Protein AF-A0A535YY28-F1 (afdb_monomer)

Sequence (120 aa):
MPASPQRATAGGPVSPVPILLRFISCGLLAVALGILWRVTLAPPTVGIGSAFAGIFFLLLGFILGGLLWYARDARVRMRDPERIPDERLVFSFIVFAAMPFAVLVVVGAVWLLAFIIGAR

Mean predicted aligned error: 9.17 Å

Secondary structure (DSSP, 8-state):
---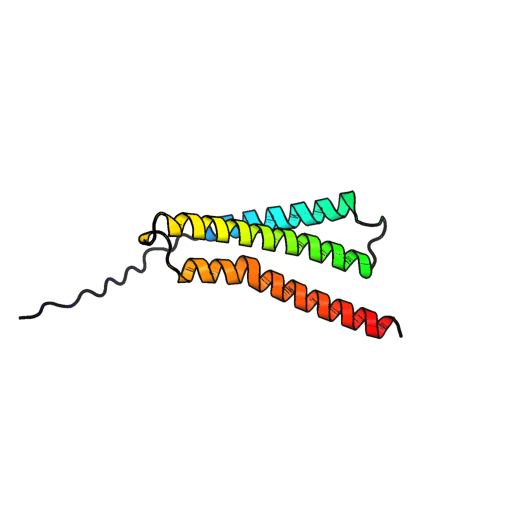------------SHHHHHHHHHHHHHHHHHHHHHHHHT--SS--HHHHHHHHHHHHHHHHHHHHHHHHHHHHHHHH-GGGS-HHHHHHHHIIIIIHHHHHHHHHHHHHHHHHHHHT-

Solvent-accessible surface area (backbone atoms only — not comparable to full-atom values): 6711 Å² total; per-residue (Å²): 134,87,87,79,87,78,85,76,81,76,82,65,85,79,73,60,63,69,60,50,51,49,52,53,50,13,49,52,35,9,52,50,33,28,50,50,38,57,76,75,70,50,61,100,68,78,46,80,76,52,48,52,54,43,52,48,33,23,43,48,21,23,27,50,35,23,47,52,51,43,54,50,51,52,55,47,28,76,75,41,60,87,81,48,61,66,68,60,54,52,50,46,37,41,65,34,27,49,47,49,47,50,50,48,51,51,53,49,50,53,49,51,51,50,48,62,59,72,75,104

Nearest PDB structures (foldseek):
  1q6a-assembly1_A  TM=3.361E-01  e=1.718E+00  Thermosynechococcus vestitus BP-1
  7xjj-assembly1_E  TM=4.824E-01  e=7.831E+00  Homo sapiens

Radius of gyration: 20.61 Å; Cα contacts (8 Å, |Δi|>4): 91; chains: 1; bounding box: 53×38×63 Å

Foldseek 3Di:
DDDDDDPPPPPDDDPCVVVVVLVVQLQVQLVVQLVVCVPPPADPDQDLVRVLVSLVSSLVRQQVSLVVVLVVLVVVCVVPVVPDDPCNSVVSNCVRHVVSVVVNVVVVVVSVVCCVVVVD

Structure (mmCIF, N/CA/C/O backbone):
data_AF-A0A535YY28-F1
#
_entry.id   AF-A0A535YY28-F1
#
loop_
_atom_site.group_PDB
_atom_site.id
_atom_site.type_symbol
_atom_site.label_atom_id
_atom_site.label_alt_id
_atom_site.label_comp_id
_atom_site.label_asym_id
_atom_site.label_entity_id
_atom_site.label_seq_id
_atom_site.pdbx_PDB_ins_code
_atom_site.Cartn_x
_atom_site.Cartn_y
_atom_site.Cartn_z
_atom_site.occupancy
_atom_site.B_iso_or_equiv
_atom_site.auth_seq_id
_atom_site.auth_comp_id
_atom_site.auth_asym_id
_atom_site.auth_atom_id
_atom_site.pdbx_PDB_model_num
ATOM 1 N N . MET A 1 1 ? 28.589 -23.176 -43.988 1.00 45.62 1 MET A N 1
ATOM 2 C CA . MET A 1 1 ? 28.739 -23.705 -42.614 1.00 45.62 1 MET A CA 1
ATOM 3 C C . MET A 1 1 ? 28.054 -22.736 -41.662 1.00 45.62 1 MET A C 1
ATOM 5 O O . MET A 1 1 ? 28.360 -21.553 -41.748 1.00 45.62 1 MET A O 1
ATOM 9 N N . PRO A 1 2 ? 27.082 -23.181 -40.850 1.00 47.09 2 PRO A N 1
ATOM 10 C CA . PRO A 1 2 ? 26.326 -22.303 -39.965 1.00 47.09 2 PRO A CA 1
ATOM 11 C C . PRO A 1 2 ? 27.154 -21.987 -38.715 1.00 47.09 2 PRO A C 1
ATOM 13 O O . PRO A 1 2 ? 27.603 -22.896 -38.024 1.00 47.09 2 PRO A O 1
ATOM 16 N N . ALA A 1 3 ? 27.339 -20.705 -38.415 1.00 44.44 3 ALA A N 1
ATOM 17 C CA . ALA A 1 3 ? 27.839 -20.260 -37.122 1.00 44.44 3 ALA A CA 1
ATOM 18 C C . ALA A 1 3 ? 26.655 -19.729 -36.304 1.00 44.44 3 ALA A C 1
ATOM 20 O O . ALA A 1 3 ? 26.227 -18.589 -36.434 1.00 44.44 3 ALA A O 1
ATOM 21 N N . SER A 1 4 ? 26.097 -20.591 -35.466 1.00 59.44 4 SER A N 1
ATOM 22 C CA . SER A 1 4 ? 25.587 -20.194 -34.153 1.00 59.44 4 SER A CA 1
ATOM 23 C C . SER A 1 4 ? 26.433 -20.993 -33.170 1.00 59.44 4 SER A C 1
ATOM 25 O O . SER A 1 4 ? 26.561 -22.201 -33.376 1.00 59.44 4 SER A O 1
ATOM 27 N N . PRO A 1 5 ? 27.058 -20.366 -32.159 1.00 55.66 5 PRO A N 1
ATOM 28 C CA . PRO A 1 5 ? 26.280 -19.943 -30.998 1.00 55.66 5 PRO A CA 1
ATOM 29 C C . PRO A 1 5 ? 26.874 -18.743 -30.236 1.00 55.66 5 PRO A C 1
ATOM 31 O O . PRO A 1 5 ? 28.016 -18.770 -29.786 1.00 55.66 5 PRO A O 1
ATOM 34 N N . GLN A 1 6 ? 26.053 -17.746 -29.921 1.00 45.09 6 GLN A N 1
ATOM 35 C CA . GLN A 1 6 ? 26.308 -16.957 -28.719 1.00 45.09 6 GLN A CA 1
ATOM 36 C C . GLN A 1 6 ? 24.976 -16.638 -28.047 1.00 45.09 6 GLN A C 1
ATOM 38 O O . GLN A 1 6 ? 24.330 -15.630 -28.314 1.00 45.09 6 GLN A O 1
ATOM 43 N N . ARG A 1 7 ? 24.546 -17.547 -27.160 1.00 49.88 7 ARG A N 1
ATOM 44 C CA . ARG A 1 7 ? 23.647 -17.175 -26.066 1.00 49.88 7 ARG A CA 1
ATOM 45 C C . ARG A 1 7 ? 24.403 -16.131 -25.256 1.00 49.88 7 ARG A C 1
ATOM 47 O O . ARG A 1 7 ? 25.282 -16.481 -24.474 1.00 49.88 7 ARG A O 1
ATOM 54 N N . ALA A 1 8 ? 24.096 -14.860 -25.481 1.00 45.28 8 ALA A N 1
ATOM 55 C CA . ALA A 1 8 ? 24.506 -13.798 -24.587 1.00 45.28 8 ALA A CA 1
ATOM 56 C C . ALA A 1 8 ? 23.811 -14.039 -23.240 1.00 45.28 8 ALA A C 1
ATOM 58 O O . ALA A 1 8 ? 22.668 -13.649 -23.019 1.00 45.28 8 ALA A O 1
ATOM 59 N N . THR A 1 9 ? 24.499 -14.731 -22.337 1.00 50.69 9 THR A N 1
ATOM 60 C CA . THR A 1 9 ? 24.231 -14.705 -20.902 1.00 50.69 9 THR A CA 1
ATOM 61 C C . THR A 1 9 ? 24.554 -13.303 -20.391 1.00 50.69 9 THR A C 1
ATOM 63 O O . THR A 1 9 ? 25.618 -13.068 -19.826 1.00 50.69 9 THR A O 1
ATOM 66 N N . ALA A 1 10 ? 23.664 -12.342 -20.624 1.00 46.59 10 ALA A N 1
ATOM 67 C CA . ALA A 1 10 ? 23.789 -10.996 -20.078 1.00 46.59 10 ALA A CA 1
ATOM 68 C C . ALA A 1 10 ? 23.138 -10.944 -18.687 1.00 46.59 10 ALA A C 1
ATOM 70 O O . ALA A 1 10 ? 22.142 -10.263 -18.465 1.00 46.59 10 ALA A O 1
ATOM 71 N N . GLY A 1 11 ? 23.718 -11.679 -17.735 1.00 44.09 11 GLY A N 1
ATOM 72 C CA . GLY A 1 11 ? 23.483 -11.486 -16.302 1.00 44.09 11 GLY A CA 1
ATOM 73 C C . GLY A 1 11 ? 24.204 -10.233 -15.803 1.00 44.09 11 GLY A C 1
ATOM 74 O O . GLY A 1 11 ? 25.057 -10.319 -14.925 1.00 44.09 11 GLY A O 1
ATOM 75 N N . GLY A 1 12 ? 23.932 -9.076 -16.414 1.00 43.84 12 GLY A N 1
ATOM 76 C CA . GLY A 1 12 ? 24.432 -7.797 -15.915 1.00 43.84 12 GLY A CA 1
ATOM 77 C C . GLY A 1 12 ? 23.814 -7.491 -14.544 1.00 43.84 12 GLY A C 1
ATOM 78 O O . GLY A 1 12 ? 22.660 -7.862 -14.314 1.00 43.84 12 GLY A O 1
ATOM 79 N N . PRO A 1 13 ? 24.541 -6.837 -13.619 1.00 52.94 13 PRO A N 1
ATOM 80 C CA . PRO A 1 13 ? 24.035 -6.560 -12.280 1.00 52.94 13 PRO A CA 1
ATOM 81 C C . PR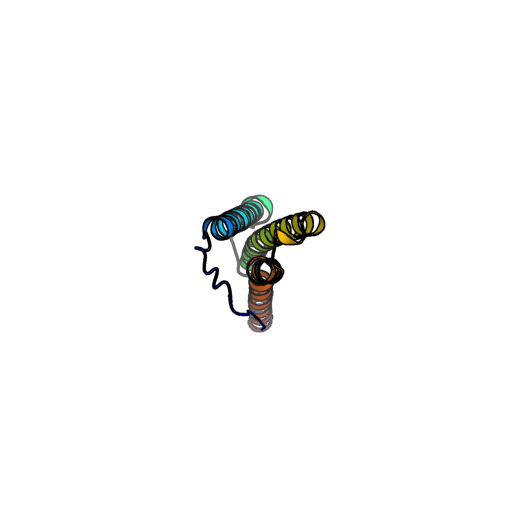O A 1 13 ? 22.725 -5.770 -12.355 1.00 52.94 13 PRO A C 1
ATOM 83 O O . PRO A 1 13 ? 22.682 -4.630 -12.823 1.00 52.94 13 PRO A O 1
ATOM 86 N N . VAL A 1 14 ? 21.642 -6.389 -11.886 1.00 59.88 14 VAL A N 1
ATOM 87 C CA . VAL A 1 14 ? 20.345 -5.731 -11.736 1.00 59.88 14 VAL A CA 1
ATOM 88 C C . VAL A 1 14 ? 20.503 -4.696 -10.629 1.00 59.88 14 VAL A C 1
ATOM 90 O O . VAL A 1 14 ? 20.581 -5.044 -9.454 1.00 59.88 14 VAL A O 1
ATOM 93 N N . SER A 1 15 ? 20.597 -3.417 -10.996 1.00 66.94 15 SER A N 1
ATOM 94 C CA . SER A 1 15 ? 20.673 -2.344 -10.005 1.00 66.94 15 SER A CA 1
ATOM 95 C C . SER A 1 15 ? 19.392 -2.350 -9.156 1.00 66.94 15 SER A C 1
ATOM 97 O O . SER A 1 15 ? 18.304 -2.206 -9.719 1.00 66.94 15 SER A O 1
ATOM 99 N N . PRO A 1 16 ? 19.478 -2.498 -7.820 1.00 75.69 16 PRO A N 1
ATOM 100 C CA . PRO A 1 16 ? 18.310 -2.513 -6.937 1.00 75.69 16 PRO A CA 1
ATOM 101 C C . PRO A 1 16 ? 17.749 -1.103 -6.684 1.00 75.69 16 PRO A C 1
ATOM 103 O O . PRO A 1 16 ? 16.667 -0.936 -6.127 1.00 75.69 16 PRO A O 1
ATOM 106 N N . VAL A 1 17 ? 18.456 -0.058 -7.110 1.00 83.00 17 VAL A N 1
ATOM 107 C CA . VAL A 1 17 ? 18.077 1.339 -6.858 1.00 83.00 17 VAL A CA 1
ATOM 108 C C . VAL A 1 17 ? 16.660 1.682 -7.362 1.00 83.00 17 VAL A C 1
ATOM 110 O O . VAL A 1 17 ? 15.899 2.291 -6.606 1.00 83.00 17 VAL A O 1
ATOM 113 N N . PRO A 1 18 ? 16.226 1.275 -8.573 1.00 80.81 18 PRO A N 1
ATOM 114 C CA . PRO A 1 18 ? 14.895 1.609 -9.077 1.00 80.81 18 PRO A CA 1
ATOM 115 C C . PRO A 1 18 ? 13.765 0.921 -8.306 1.00 80.81 18 PRO A C 1
ATOM 117 O O . PRO A 1 18 ? 12.698 1.513 -8.149 1.00 80.81 18 PRO A O 1
ATOM 120 N N . ILE A 1 19 ? 13.978 -0.312 -7.821 1.00 81.81 19 ILE A N 1
ATOM 121 C CA . ILE A 1 19 ? 12.964 -1.015 -7.023 1.00 81.81 19 ILE A CA 1
ATOM 122 C C . ILE A 1 19 ? 12.843 -0.367 -5.642 1.00 81.81 19 ILE A C 1
ATOM 124 O O . ILE A 1 19 ? 11.733 -0.117 -5.178 1.00 81.81 19 ILE A O 1
ATOM 128 N N . LEU A 1 20 ? 13.974 0.001 -5.032 1.00 86.00 20 LEU A N 1
ATOM 129 C CA . LEU A 1 20 ? 14.001 0.661 -3.731 1.00 86.00 20 LEU A CA 1
ATOM 130 C C . LEU A 1 20 ? 13.289 2.017 -3.771 1.00 86.00 20 LEU A C 1
ATOM 132 O O . LEU A 1 20 ? 12.480 2.319 -2.897 1.00 86.00 20 LEU A O 1
ATOM 136 N N . LEU A 1 21 ? 13.522 2.807 -4.823 1.00 88.38 21 LEU A N 1
ATOM 137 C CA . LEU A 1 21 ? 12.856 4.096 -4.998 1.00 88.38 21 LEU A CA 1
ATOM 138 C C . LEU A 1 21 ? 11.329 3.942 -5.066 1.00 88.38 21 LEU A C 1
ATOM 140 O O . LEU A 1 21 ? 10.604 4.770 -4.517 1.00 88.38 21 LEU A O 1
ATOM 144 N N . ARG A 1 22 ? 10.829 2.873 -5.699 1.00 88.88 22 ARG A N 1
ATOM 145 C CA . ARG A 1 22 ? 9.390 2.567 -5.754 1.00 88.88 22 ARG A CA 1
ATOM 146 C C . ARG A 1 22 ? 8.840 2.248 -4.376 1.00 88.88 22 ARG A C 1
ATOM 148 O O . ARG A 1 22 ? 7.824 2.827 -4.009 1.00 88.88 22 ARG A O 1
ATOM 155 N N . PHE A 1 23 ? 9.530 1.406 -3.606 1.00 87.19 23 PHE A N 1
ATOM 156 C CA . PHE A 1 23 ? 9.144 1.097 -2.228 1.00 87.19 23 PHE A CA 1
ATOM 157 C C . PHE A 1 23 ? 9.081 2.347 -1.358 1.00 87.19 23 PHE A C 1
ATOM 159 O O . PHE A 1 23 ? 8.070 2.569 -0.699 1.00 87.19 23 PHE A O 1
ATOM 166 N N . ILE A 1 24 ? 10.111 3.194 -1.407 1.00 90.50 24 ILE A N 1
ATOM 167 C CA . ILE A 1 24 ? 10.137 4.452 -0.653 1.00 90.50 24 ILE A CA 1
ATOM 168 C C . ILE A 1 24 ? 8.985 5.360 -1.098 1.00 90.50 24 ILE A C 1
ATOM 170 O O . ILE A 1 24 ? 8.247 5.861 -0.259 1.00 90.50 24 ILE A O 1
ATOM 174 N N . SER A 1 25 ? 8.774 5.527 -2.406 1.00 90.25 25 SER A N 1
ATOM 175 C CA . SER A 1 25 ? 7.703 6.387 -2.933 1.00 90.25 25 SER A CA 1
ATOM 176 C C . SER A 1 25 ? 6.309 5.904 -2.513 1.00 90.25 25 SER A C 1
ATOM 178 O O . SER A 1 25 ? 5.486 6.700 -2.066 1.00 90.25 25 SER A O 1
ATOM 180 N N . CYS A 1 26 ? 6.042 4.599 -2.638 1.00 92.38 26 CYS A N 1
ATOM 181 C CA . CYS A 1 26 ? 4.756 4.010 -2.258 1.00 92.38 26 CYS A CA 1
ATOM 182 C C . CYS A 1 26 ? 4.561 4.049 -0.740 1.00 92.38 26 CYS A C 1
ATOM 184 O O . CYS A 1 26 ? 3.471 4.363 -0.274 1.00 92.38 26 CYS A O 1
ATOM 186 N N . GLY A 1 27 ? 5.621 3.792 0.031 1.00 90.44 27 GLY A N 1
ATOM 187 C CA . GLY A 1 27 ? 5.610 3.890 1.488 1.00 90.44 27 GLY A CA 1
ATOM 188 C C . GLY A 1 27 ? 5.341 5.313 1.978 1.00 90.44 27 GLY A C 1
ATOM 189 O O . GLY A 1 27 ? 4.518 5.502 2.868 1.00 90.44 27 GLY A O 1
ATOM 190 N N . LEU A 1 28 ? 5.958 6.325 1.361 1.00 94.75 28 LEU A N 1
ATOM 191 C CA . LEU A 1 28 ? 5.700 7.730 1.686 1.00 94.75 28 LEU A CA 1
ATOM 192 C C . LEU A 1 28 ? 4.246 8.120 1.404 1.00 94.75 28 LEU A C 1
ATOM 194 O O . LEU A 1 28 ? 3.627 8.768 2.242 1.00 94.75 28 LEU A O 1
ATOM 198 N N . LEU A 1 29 ? 3.677 7.693 0.270 1.00 92.50 29 LEU A N 1
ATOM 199 C CA . LEU A 1 29 ? 2.260 7.927 -0.030 1.00 92.50 29 LEU A CA 1
ATOM 200 C C . LEU A 1 29 ? 1.333 7.193 0.940 1.00 92.50 29 LEU A C 1
ATOM 202 O O . LEU A 1 29 ? 0.351 7.775 1.393 1.00 92.50 29 LEU A O 1
ATOM 206 N N . ALA A 1 30 ? 1.656 5.947 1.289 1.00 93.38 30 ALA A N 1
ATOM 207 C CA . ALA A 1 30 ? 0.923 5.184 2.291 1.00 93.38 30 ALA A CA 1
ATOM 208 C C . ALA A 1 30 ? 0.868 5.947 3.617 1.00 93.38 30 ALA A C 1
ATOM 210 O O . ALA A 1 30 ? -0.214 6.254 4.113 1.00 93.38 30 ALA A O 1
ATOM 211 N N . VAL A 1 31 ? 2.032 6.329 4.149 1.00 93.88 31 VAL A N 1
ATOM 212 C CA . VAL A 1 31 ? 2.147 7.077 5.406 1.00 93.88 31 VAL A CA 1
ATOM 213 C C . VAL A 1 31 ? 1.433 8.423 5.315 1.00 93.88 31 VAL A C 1
ATOM 215 O O . VAL A 1 31 ? 0.694 8.769 6.232 1.00 93.88 31 VAL A O 1
ATOM 218 N N . ALA A 1 32 ? 1.583 9.159 4.211 1.00 93.88 32 ALA A N 1
ATOM 219 C CA . ALA A 1 32 ? 0.911 10.440 4.016 1.00 93.88 32 ALA A CA 1
ATOM 220 C C . ALA A 1 32 ? -0.617 10.303 4.067 1.00 93.88 32 ALA A C 1
ATOM 222 O O . ALA A 1 32 ? -1.267 11.086 4.757 1.00 93.88 32 ALA A O 1
ATOM 223 N N . LEU A 1 33 ? -1.199 9.296 3.405 1.00 92.00 33 LEU A N 1
ATOM 224 C CA . LEU A 1 33 ? -2.644 9.057 3.461 1.00 92.00 33 LEU A CA 1
ATOM 225 C C . LEU A 1 33 ? -3.097 8.545 4.834 1.00 92.00 33 LEU A C 1
ATOM 227 O O . LEU A 1 33 ? -4.162 8.940 5.306 1.00 92.00 33 LEU A O 1
ATOM 231 N N . GLY A 1 34 ? -2.292 7.720 5.506 1.00 90.62 34 GLY A N 1
ATOM 232 C CA . GLY A 1 34 ? -2.563 7.290 6.880 1.00 90.62 34 GLY A CA 1
ATOM 233 C C . GLY A 1 34 ? -2.584 8.462 7.868 1.00 90.62 34 GLY A C 1
ATOM 234 O O . GLY A 1 34 ? -3.499 8.573 8.685 1.00 90.62 34 GLY A O 1
ATOM 235 N N . ILE A 1 35 ? -1.619 9.381 7.758 1.00 91.69 35 ILE A N 1
ATOM 236 C CA . ILE A 1 35 ? -1.579 10.625 8.540 1.00 91.69 35 ILE A CA 1
ATOM 237 C C . ILE A 1 35 ? -2.771 11.511 8.179 1.00 91.69 35 ILE A C 1
ATOM 239 O O . ILE A 1 35 ? -3.440 12.022 9.075 1.00 91.69 35 ILE A O 1
ATOM 243 N N . LEU A 1 36 ? -3.076 11.661 6.887 1.00 93.75 36 LEU A N 1
ATOM 244 C CA . LEU A 1 36 ? -4.211 12.456 6.425 1.00 93.75 36 LEU A CA 1
ATOM 245 C C . LEU A 1 36 ? -5.519 11.958 7.044 1.00 93.75 36 LEU A C 1
ATOM 247 O O . LEU A 1 36 ? -6.284 12.759 7.580 1.00 93.75 36 LEU A O 1
ATOM 251 N N . TRP A 1 37 ? -5.745 10.644 7.044 1.00 92.75 37 TRP A N 1
ATOM 252 C CA . TRP A 1 37 ? -6.884 10.039 7.726 1.00 92.75 37 TRP A CA 1
ATOM 253 C C . TRP A 1 37 ? -6.871 10.344 9.225 1.00 92.75 37 TRP A C 1
ATOM 255 O O . TRP A 1 37 ? -7.890 10.771 9.769 1.00 92.75 37 TRP A O 1
ATOM 265 N N . ARG A 1 38 ? -5.717 10.190 9.888 1.00 89.31 38 ARG A N 1
ATOM 266 C CA . ARG A 1 38 ? -5.580 10.442 11.328 1.00 89.31 38 ARG A CA 1
ATOM 267 C C . ARG A 1 38 ? -5.916 11.884 11.713 1.00 89.31 38 ARG A C 1
ATOM 269 O O . ARG A 1 38 ? -6.452 12.093 12.795 1.00 89.31 38 ARG A O 1
ATOM 276 N N . VAL A 1 39 ? -5.598 12.853 10.857 1.00 91.06 39 VAL A N 1
ATOM 277 C CA . VAL A 1 39 ? -5.811 14.284 11.131 1.00 91.06 39 VAL A CA 1
ATOM 278 C C . VAL A 1 39 ? -7.212 14.758 10.741 1.00 91.06 39 VAL A C 1
ATOM 280 O O . VAL A 1 39 ? -7.745 15.648 11.395 1.00 91.06 39 VAL A O 1
ATOM 283 N N . THR A 1 40 ? -7.816 14.191 9.694 1.00 89.56 40 THR A N 1
ATOM 284 C CA . THR A 1 40 ? -9.083 14.707 9.139 1.00 89.56 40 THR A CA 1
ATOM 285 C C . THR A 1 40 ? -10.314 13.884 9.510 1.00 89.56 40 THR A C 1
ATOM 287 O O . THR A 1 40 ? -11.372 14.453 9.755 1.00 89.56 40 THR A O 1
ATOM 290 N N . LEU A 1 41 ? -10.195 12.554 9.540 1.00 85.31 41 LEU A N 1
ATOM 291 C CA . LEU A 1 41 ? -11.335 11.629 9.597 1.00 85.31 41 LEU A CA 1
ATOM 292 C C . LEU A 1 41 ? -11.339 10.745 10.848 1.00 85.31 41 LEU A C 1
ATOM 294 O O . LEU A 1 41 ? -12.365 10.144 11.169 1.00 85.31 41 LEU A O 1
ATOM 298 N N . ALA A 1 42 ? -10.203 10.601 11.532 1.00 84.56 42 ALA A N 1
ATOM 299 C CA . ALA A 1 42 ? -10.110 9.690 12.659 1.00 84.56 42 ALA A CA 1
ATOM 300 C C . ALA A 1 42 ? -10.812 10.255 13.908 1.00 84.56 42 ALA A C 1
ATOM 302 O O . ALA A 1 42 ? -10.571 11.401 14.291 1.00 84.56 42 ALA A O 1
ATOM 303 N N . PRO A 1 43 ? -11.625 9.437 14.599 1.00 81.94 43 PRO A N 1
ATOM 304 C CA . PRO A 1 43 ? -12.185 9.814 15.889 1.00 81.94 43 PRO A CA 1
ATOM 305 C C . PRO A 1 43 ? -11.086 9.951 16.966 1.00 81.94 43 PRO A C 1
ATOM 307 O O . PRO A 1 43 ? -10.003 9.360 16.827 1.00 81.94 43 PRO A O 1
ATOM 310 N N . PRO A 1 44 ? -11.359 10.682 18.069 1.00 80.62 44 PRO A N 1
ATOM 311 C CA . PRO A 1 44 ? -10.395 10.908 19.152 1.00 80.62 44 PRO A CA 1
ATOM 312 C C . PRO A 1 44 ? -9.843 9.598 19.726 1.00 80.62 44 PRO A C 1
ATOM 314 O O . PRO A 1 44 ? -8.642 9.461 19.963 1.00 80.62 44 PRO A O 1
ATOM 317 N N . THR A 1 45 ? -10.719 8.603 19.869 1.00 82.12 45 THR A N 1
ATOM 318 C CA . THR A 1 45 ? -10.392 7.233 20.261 1.00 82.12 45 THR A CA 1
ATOM 319 C C . THR A 1 45 ? -10.526 6.299 19.060 1.00 82.12 45 THR A C 1
ATOM 321 O O . THR A 1 45 ? -11.562 6.238 18.396 1.00 82.12 45 THR A O 1
ATOM 324 N N . VAL A 1 46 ? -9.455 5.564 18.751 1.00 77.44 46 VAL A N 1
ATOM 325 C CA . VAL A 1 46 ? -9.460 4.591 17.650 1.00 77.44 46 VAL A CA 1
ATOM 326 C C . VAL A 1 46 ? -10.073 3.289 18.155 1.00 77.44 46 VAL A C 1
ATOM 328 O O . VAL A 1 46 ? -9.444 2.563 18.919 1.00 77.44 46 VAL A O 1
ATOM 331 N N . GLY A 1 47 ? -11.310 3.012 17.751 1.00 77.81 47 GLY A N 1
ATOM 332 C CA . GLY A 1 47 ? -11.972 1.726 17.968 1.00 77.81 47 GLY A CA 1
ATOM 333 C C . GLY A 1 47 ? -11.735 0.756 16.808 1.00 77.81 47 GLY A C 1
ATOM 334 O O . GLY A 1 47 ? -11.151 1.113 15.786 1.00 77.81 47 GLY A O 1
ATOM 335 N N . ILE A 1 48 ? -12.252 -0.468 16.927 1.00 71.38 48 ILE A N 1
ATOM 336 C CA . ILE A 1 48 ? -12.106 -1.535 15.914 1.00 71.38 48 ILE A CA 1
ATOM 337 C C . ILE A 1 48 ? -12.629 -1.098 14.532 1.00 71.38 48 ILE A C 1
ATOM 339 O O . ILE A 1 48 ? -12.024 -1.410 13.507 1.00 71.38 48 ILE A O 1
ATOM 343 N N . GLY A 1 49 ? -13.728 -0.337 14.491 1.00 70.06 49 GLY A N 1
ATOM 344 C CA . GLY A 1 49 ? -14.291 0.180 13.239 1.00 70.06 49 GLY A CA 1
ATOM 345 C C . GLY A 1 49 ? -13.418 1.246 12.571 1.00 70.06 49 GLY A C 1
ATOM 346 O O . GLY A 1 49 ? -13.217 1.214 11.360 1.00 70.06 49 GLY A O 1
ATOM 347 N N . SER A 1 50 ? -12.839 2.166 13.348 1.00 79.88 50 SER A N 1
ATOM 348 C CA . SER A 1 50 ? -11.981 3.221 12.797 1.00 79.88 50 SER A CA 1
ATOM 349 C C . SER A 1 50 ? -10.559 2.735 12.502 1.00 79.88 50 SER A C 1
ATOM 351 O O . SER A 1 50 ? -9.935 3.244 11.576 1.00 79.88 50 SER A O 1
ATOM 353 N N . ALA A 1 51 ? -10.065 1.699 13.186 1.00 81.94 51 ALA A N 1
ATOM 354 C CA . ALA A 1 51 ? -8.782 1.067 12.873 1.00 81.94 51 ALA A CA 1
ATOM 355 C C . ALA A 1 51 ? -8.736 0.520 11.434 1.00 81.94 51 ALA A C 1
ATOM 357 O O . ALA A 1 51 ? -7.733 0.696 10.740 1.00 81.94 51 ALA A O 1
ATOM 358 N N . PHE A 1 52 ? -9.838 -0.072 10.956 1.00 86.19 52 PHE A N 1
ATOM 359 C CA . PHE A 1 52 ? -9.942 -0.532 9.570 1.00 86.19 52 PHE A CA 1
ATOM 360 C C . PHE A 1 52 ? -9.840 0.621 8.569 1.00 86.19 52 PHE A C 1
ATOM 362 O O . PHE A 1 52 ? -9.115 0.508 7.584 1.00 86.19 52 PHE A O 1
ATOM 369 N N . ALA A 1 53 ? -10.496 1.753 8.845 1.00 85.88 53 ALA A N 1
ATOM 370 C CA . ALA A 1 53 ? -10.384 2.939 8.000 1.00 85.88 53 ALA A CA 1
ATOM 371 C C . ALA A 1 53 ? -8.926 3.424 7.907 1.00 85.88 53 ALA A C 1
ATOM 373 O O . ALA A 1 53 ? -8.443 3.697 6.812 1.00 85.88 53 ALA A O 1
ATOM 374 N N . GLY A 1 54 ? -8.182 3.437 9.015 1.00 87.19 54 GLY A N 1
ATOM 375 C CA . GLY A 1 54 ? -6.756 3.775 8.996 1.00 87.19 54 GLY A CA 1
ATOM 376 C C . GLY A 1 54 ? -5.916 2.835 8.126 1.00 87.19 54 GLY A C 1
ATOM 377 O O . GLY A 1 54 ? -5.119 3.298 7.309 1.00 87.19 54 GLY A O 1
ATOM 378 N N . ILE A 1 55 ? -6.131 1.520 8.243 1.00 89.06 55 ILE A N 1
ATOM 379 C CA . ILE A 1 55 ? -5.457 0.514 7.402 1.00 89.06 55 ILE A CA 1
ATOM 380 C C . ILE A 1 55 ? -5.835 0.694 5.928 1.00 89.06 55 ILE A C 1
ATOM 382 O O . ILE A 1 55 ? -4.967 0.627 5.059 1.00 89.06 55 ILE A O 1
ATOM 386 N N . PHE A 1 56 ? -7.108 0.972 5.646 1.00 91.00 56 PHE A N 1
ATOM 387 C CA . PHE A 1 56 ? -7.586 1.259 4.301 1.00 91.00 56 PHE A CA 1
ATOM 388 C C . PHE A 1 56 ? -6.856 2.460 3.697 1.00 91.00 56 PHE A C 1
ATOM 39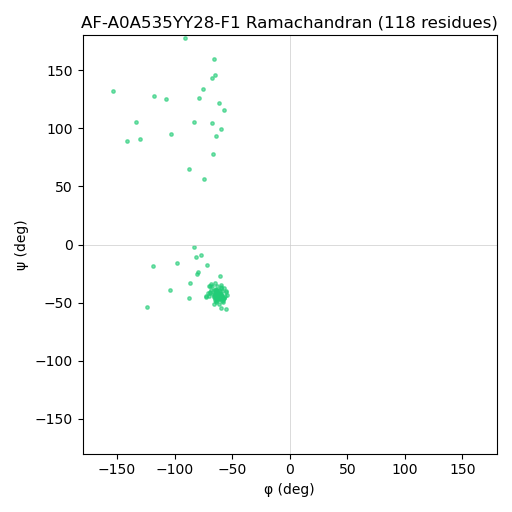0 O O . PHE A 1 56 ? -6.324 2.340 2.600 1.00 91.00 56 PHE A O 1
ATOM 397 N N . PHE A 1 57 ? -6.755 3.587 4.408 1.00 91.31 57 PHE A N 1
ATOM 398 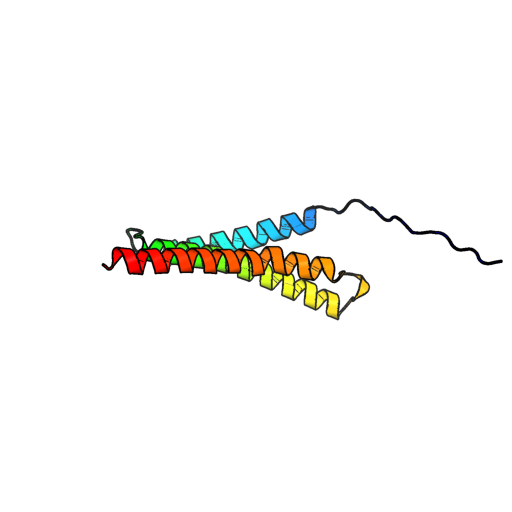C CA . PHE A 1 57 ? -6.056 4.773 3.904 1.00 91.31 57 PHE A CA 1
ATOM 399 C C . PHE A 1 57 ? -4.552 4.537 3.700 1.00 91.31 57 PHE A C 1
ATOM 401 O O . PHE A 1 57 ? -4.002 4.969 2.686 1.00 91.31 57 PHE A O 1
ATOM 408 N N . LEU A 1 58 ? -3.898 3.804 4.609 1.00 91.75 58 LEU A N 1
ATOM 409 C CA . LEU A 1 58 ? -2.496 3.397 4.454 1.00 91.75 58 LEU A CA 1
ATOM 410 C C . LEU A 1 58 ? -2.294 2.559 3.183 1.00 91.75 58 LEU A C 1
ATOM 412 O O . LEU A 1 58 ? -1.468 2.895 2.332 1.00 91.75 58 LEU A O 1
ATOM 416 N N . LEU A 1 59 ? -3.065 1.480 3.027 1.00 92.06 59 LEU A N 1
ATOM 417 C CA . LEU A 1 59 ? -2.945 0.582 1.877 1.00 92.06 59 LEU A CA 1
ATOM 418 C C . LEU A 1 59 ? -3.369 1.266 0.577 1.00 92.06 59 LEU A C 1
ATOM 420 O O . LEU A 1 59 ? -2.730 1.058 -0.451 1.00 92.06 59 LEU A O 1
ATOM 424 N N . LEU A 1 60 ? -4.375 2.139 0.620 1.00 92.00 60 LEU A N 1
ATOM 425 C CA . LEU A 1 60 ? -4.791 2.941 -0.524 1.00 92.00 60 LEU A CA 1
ATOM 426 C C . LEU A 1 60 ? -3.649 3.837 -1.013 1.00 92.00 60 LEU A C 1
ATOM 428 O O . LEU A 1 60 ? -3.380 3.867 -2.210 1.00 92.00 60 LEU A O 1
ATOM 432 N N . GLY A 1 61 ? -2.935 4.518 -0.112 1.00 90.31 61 GLY A N 1
ATOM 433 C CA . GLY A 1 61 ? -1.781 5.341 -0.489 1.00 90.31 61 GLY A CA 1
ATOM 434 C C . GLY A 1 61 ? -0.671 4.522 -1.144 1.00 90.31 61 GLY A C 1
ATOM 435 O O . GLY A 1 61 ? -0.102 4.942 -2.154 1.00 90.31 61 GLY A O 1
ATOM 436 N N . PHE A 1 62 ? -0.430 3.312 -0.638 1.00 92.31 62 PHE A N 1
ATOM 437 C CA . PHE A 1 62 ? 0.526 2.389 -1.241 1.00 92.31 62 PHE A CA 1
ATOM 438 C C . PHE A 1 62 ? 0.099 1.957 -2.655 1.00 92.31 62 PHE A C 1
ATOM 440 O O . PHE A 1 62 ? 0.892 2.056 -3.592 1.00 92.31 62 PHE A O 1
ATOM 447 N N . ILE A 1 63 ? -1.163 1.538 -2.825 1.00 92.06 63 ILE A N 1
ATOM 448 C CA . ILE A 1 63 ? -1.734 1.112 -4.114 1.00 92.06 63 ILE A CA 1
ATOM 449 C C . ILE A 1 63 ? -1.679 2.255 -5.129 1.00 92.06 63 ILE A C 1
ATOM 451 O O . ILE A 1 63 ? -1.259 2.045 -6.265 1.00 92.06 63 ILE A O 1
ATOM 455 N N . LEU A 1 64 ? -2.053 3.474 -4.730 1.00 93.56 64 LEU A N 1
ATOM 456 C CA . LEU A 1 64 ? -1.978 4.656 -5.589 1.00 93.56 64 LEU A CA 1
ATOM 457 C C . LEU A 1 64 ? -0.540 4.922 -6.049 1.00 93.56 64 LEU A C 1
ATOM 459 O O . LEU A 1 64 ? -0.315 5.166 -7.234 1.00 93.56 64 LEU A O 1
ATOM 463 N N . GLY A 1 65 ? 0.442 4.806 -5.151 1.00 91.44 65 GLY A N 1
ATOM 464 C CA . GLY A 1 65 ? 1.858 4.886 -5.513 1.00 91.44 65 GLY A CA 1
ATOM 465 C C . GLY A 1 65 ? 2.261 3.835 -6.550 1.00 91.44 65 GLY A C 1
ATOM 466 O O . GLY A 1 65 ? 2.896 4.168 -7.556 1.00 91.44 65 GLY A O 1
ATOM 467 N N . GLY A 1 66 ? 1.835 2.586 -6.353 1.00 90.25 66 GLY A N 1
ATOM 468 C CA . GLY A 1 66 ? 2.071 1.489 -7.289 1.00 90.25 66 GLY A CA 1
ATOM 469 C C . GLY A 1 66 ? 1.444 1.732 -8.662 1.00 90.25 66 GLY A C 1
ATOM 470 O O . GLY A 1 66 ? 2.110 1.567 -9.687 1.00 90.25 66 GLY A O 1
ATOM 471 N N . LEU A 1 67 ? 0.194 2.199 -8.696 1.00 91.62 67 LEU A N 1
ATOM 472 C CA . LEU A 1 67 ? -0.529 2.527 -9.927 1.00 91.62 67 LEU A CA 1
ATOM 473 C C . LEU A 1 67 ? 0.102 3.703 -10.678 1.00 91.62 67 LEU A C 1
ATOM 475 O O . LEU A 1 67 ? 0.203 3.657 -11.902 1.00 91.62 67 LEU A O 1
ATOM 479 N N . LEU A 1 68 ? 0.577 4.736 -9.977 1.00 92.25 68 LEU A N 1
ATOM 480 C CA . LEU A 1 68 ? 1.282 5.863 -10.596 1.00 92.25 68 LEU A CA 1
ATOM 481 C C . LEU A 1 68 ? 2.590 5.414 -11.254 1.00 92.25 68 LEU A C 1
ATOM 483 O O . LEU A 1 68 ? 2.895 5.830 -12.377 1.00 92.25 68 LEU A O 1
ATOM 487 N N . TRP A 1 69 ? 3.342 4.536 -10.588 1.00 89.12 69 TRP A N 1
ATOM 488 C CA . TRP A 1 69 ? 4.550 3.933 -11.147 1.00 89.12 69 TRP A CA 1
ATOM 489 C C . TRP A 1 69 ? 4.249 3.036 -12.344 1.00 89.12 69 TRP A C 1
ATOM 491 O O . TRP A 1 69 ? 4.921 3.153 -13.366 1.00 89.12 69 TRP A O 1
ATOM 501 N N . TYR A 1 70 ? 3.210 2.207 -12.256 1.00 87.62 70 TYR A N 1
ATOM 502 C CA . TYR A 1 70 ? 2.737 1.397 -13.374 1.00 87.62 70 TYR A CA 1
ATOM 503 C C . TYR A 1 70 ? 2.338 2.270 -14.570 1.00 87.62 70 TYR A C 1
ATOM 505 O O . TYR A 1 70 ? 2.814 2.053 -15.679 1.00 87.62 70 TYR A O 1
ATOM 513 N N . ALA A 1 71 ? 1.537 3.314 -14.350 1.00 89.00 71 ALA A N 1
ATOM 514 C CA . ALA A 1 71 ? 1.107 4.235 -15.397 1.00 89.00 71 ALA A CA 1
ATOM 515 C C . ALA A 1 71 ? 2.279 5.029 -15.992 1.00 89.00 71 ALA A C 1
ATOM 517 O O . ALA A 1 71 ? 2.267 5.373 -17.175 1.00 89.00 71 ALA A O 1
ATOM 518 N N . ARG A 1 72 ? 3.304 5.357 -15.196 1.00 88.69 72 ARG A N 1
ATOM 519 C CA . ARG A 1 72 ? 4.548 5.955 -15.698 1.00 88.69 72 ARG A CA 1
ATOM 520 C C . ARG A 1 72 ? 5.295 4.972 -16.598 1.00 88.69 72 ARG A C 1
ATOM 522 O O . ARG A 1 72 ? 5.641 5.346 -17.714 1.00 88.69 72 ARG A O 1
ATOM 529 N N . ASP A 1 73 ? 5.523 3.748 -16.135 1.00 86.50 73 ASP A N 1
ATOM 530 C CA . ASP A 1 73 ? 6.244 2.718 -16.887 1.00 86.50 73 ASP A CA 1
ATOM 531 C C . ASP A 1 73 ? 5.496 2.340 -18.176 1.00 86.50 73 ASP A C 1
ATOM 533 O O . ASP A 1 73 ? 6.110 2.280 -19.237 1.00 86.50 73 ASP A O 1
ATOM 537 N N . ALA A 1 74 ? 4.169 2.192 -18.125 1.00 86.00 74 ALA A N 1
ATOM 538 C CA . ALA A 1 74 ? 3.330 1.952 -19.297 1.00 86.00 74 ALA A CA 1
ATOM 539 C C . ALA A 1 74 ? 3.442 3.095 -20.319 1.00 86.00 74 ALA A C 1
ATOM 541 O O . ALA A 1 74 ? 3.620 2.845 -21.508 1.00 86.00 74 ALA A O 1
ATOM 542 N N . ARG A 1 75 ? 3.431 4.359 -19.864 1.00 87.88 75 ARG A N 1
ATOM 543 C CA . ARG A 1 75 ? 3.645 5.527 -20.738 1.00 87.88 75 ARG A CA 1
ATOM 544 C C . ARG A 1 75 ? 5.032 5.562 -21.367 1.00 87.88 75 ARG A C 1
ATOM 546 O O . ARG A 1 75 ? 5.148 5.943 -22.527 1.00 87.88 75 ARG A O 1
ATOM 553 N N . VAL A 1 76 ? 6.074 5.195 -20.623 1.00 86.00 76 VAL A N 1
ATOM 554 C CA . VAL A 1 76 ? 7.437 5.114 -21.169 1.00 86.00 76 VAL A CA 1
ATOM 555 C C . VAL A 1 76 ? 7.526 3.993 -22.199 1.00 86.00 76 VAL A C 1
ATOM 557 O O . VAL A 1 76 ? 8.065 4.221 -23.271 1.00 86.00 76 VAL A O 1
ATOM 560 N N . ARG A 1 77 ? 6.932 2.829 -21.926 1.00 84.62 77 ARG A N 1
ATOM 561 C CA . ARG A 1 77 ? 6.908 1.698 -22.858 1.00 84.62 77 ARG A CA 1
ATOM 562 C C . ARG A 1 77 ? 6.149 2.002 -24.152 1.00 84.62 77 ARG A C 1
ATOM 564 O O . ARG A 1 77 ? 6.600 1.599 -25.215 1.00 84.62 77 ARG A O 1
ATOM 571 N N . MET A 1 78 ? 5.027 2.725 -24.079 1.00 84.50 78 MET A N 1
ATOM 572 C CA . MET A 1 78 ? 4.298 3.166 -25.279 1.00 84.50 78 MET A CA 1
ATOM 573 C C . MET A 1 78 ? 5.143 4.070 -26.186 1.00 84.50 78 MET A C 1
ATOM 575 O O . MET A 1 78 ? 4.880 4.133 -27.381 1.00 84.50 78 MET A O 1
ATOM 579 N N . ARG A 1 79 ? 6.127 4.786 -25.624 1.00 87.25 79 ARG A N 1
ATOM 580 C CA . ARG A 1 79 ? 7.060 5.625 -26.389 1.00 87.25 79 ARG A CA 1
ATOM 581 C C . ARG A 1 79 ? 8.278 4.835 -26.867 1.00 87.25 79 ARG A C 1
ATOM 583 O O . ARG A 1 79 ? 8.606 4.918 -28.041 1.00 87.25 79 ARG A O 1
ATOM 590 N N . ASP A 1 80 ? 8.876 4.042 -25.977 1.00 83.50 80 ASP A N 1
ATOM 591 C CA . ASP A 1 80 ? 10.106 3.279 -26.209 1.00 83.50 80 ASP A CA 1
ATOM 592 C C . ASP A 1 80 ? 9.920 1.803 -25.780 1.00 83.50 80 ASP A C 1
ATOM 594 O O . ASP A 1 80 ? 10.189 1.456 -24.619 1.00 83.50 80 ASP A O 1
ATOM 598 N N . PRO A 1 81 ? 9.478 0.906 -26.683 1.00 76.44 81 PRO A N 1
ATOM 599 C CA . PRO A 1 81 ? 9.156 -0.482 -26.335 1.00 76.44 81 PRO A CA 1
ATOM 600 C C . PRO A 1 81 ? 10.352 -1.301 -25.829 1.00 76.44 81 PRO A C 1
ATOM 602 O O . PRO A 1 81 ? 10.195 -2.102 -24.912 1.00 76.44 81 PRO A O 1
ATOM 605 N N . GLU A 1 82 ? 11.557 -1.072 -26.362 1.00 79.81 82 GLU A N 1
ATOM 606 C CA . GLU A 1 82 ? 12.766 -1.828 -25.985 1.00 79.81 82 GLU A CA 1
ATOM 607 C C . GLU A 1 82 ? 13.293 -1.489 -24.581 1.00 79.81 82 GLU A C 1
ATOM 609 O O . GLU A 1 82 ? 14.062 -2.242 -23.986 1.00 79.81 82 GLU A O 1
ATOM 614 N N . ARG A 1 83 ? 12.874 -0.355 -24.009 1.00 76.19 83 ARG A N 1
ATOM 615 C CA . ARG A 1 83 ? 13.422 0.162 -22.748 1.00 76.19 83 ARG A CA 1
ATOM 616 C C . ARG A 1 83 ? 12.847 -0.528 -21.507 1.00 76.19 83 ARG A C 1
ATOM 618 O O . ARG A 1 83 ? 13.442 -0.470 -20.423 1.00 76.19 83 ARG A O 1
ATOM 625 N N . ILE A 1 84 ? 11.654 -1.118 -21.614 1.00 75.06 84 ILE A N 1
ATOM 626 C CA . ILE A 1 84 ? 10.943 -1.714 -20.479 1.00 75.06 84 ILE A CA 1
ATOM 627 C C . ILE A 1 84 ? 10.409 -3.103 -20.846 1.00 75.06 84 ILE A C 1
ATOM 629 O O . ILE A 1 84 ? 9.380 -3.176 -21.514 1.00 75.06 84 ILE A O 1
ATOM 633 N N . PRO A 1 85 ? 11.039 -4.190 -20.356 1.00 80.81 85 PRO A N 1
ATOM 634 C CA . PRO A 1 85 ? 10.517 -5.537 -20.542 1.00 80.81 85 PRO A CA 1
ATOM 635 C C . PRO A 1 85 ? 9.202 -5.745 -19.778 1.00 80.81 85 PRO A C 1
ATOM 637 O O . PRO A 1 85 ? 9.023 -5.258 -18.655 1.00 80.81 85 PRO A O 1
ATOM 640 N N . ASP A 1 86 ? 8.302 -6.509 -20.391 1.00 79.81 86 ASP A N 1
ATOM 641 C CA . ASP A 1 86 ? 6.948 -6.828 -19.924 1.00 79.81 86 ASP A CA 1
ATOM 642 C C . ASP A 1 86 ? 6.938 -7.421 -18.523 1.00 79.81 86 ASP A C 1
ATOM 644 O O . ASP A 1 86 ? 6.160 -7.005 -17.666 1.00 79.81 86 ASP A O 1
ATOM 648 N N . GLU A 1 87 ? 7.868 -8.337 -18.276 1.00 80.44 87 GLU A N 1
ATOM 649 C CA . GLU A 1 87 ? 8.054 -9.031 -17.005 1.00 80.44 87 GLU A CA 1
ATOM 650 C C . G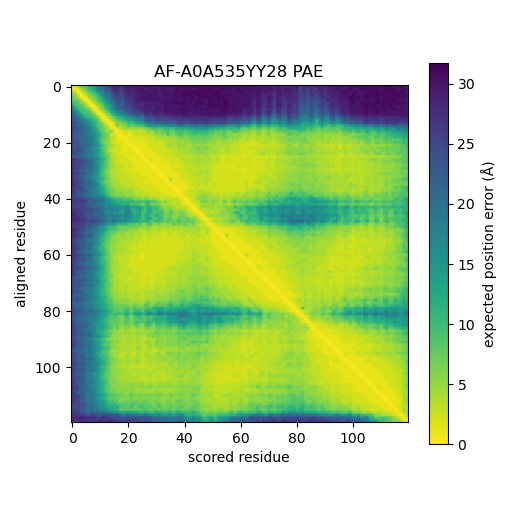LU A 1 87 ? 8.245 -8.038 -15.857 1.00 80.44 87 GLU A C 1
ATOM 652 O O . GLU A 1 87 ? 7.643 -8.183 -14.795 1.00 80.44 87 GLU A O 1
ATOM 657 N N . ARG A 1 88 ? 9.016 -6.965 -16.079 1.00 81.69 88 ARG A N 1
ATOM 658 C CA . ARG A 1 88 ? 9.262 -5.934 -15.061 1.00 81.69 88 ARG A CA 1
ATOM 659 C C . ARG A 1 88 ? 8.004 -5.125 -14.770 1.00 81.69 88 ARG A C 1
ATOM 661 O O . ARG A 1 88 ? 7.786 -4.713 -13.628 1.00 81.69 88 ARG A O 1
ATOM 668 N N . LEU A 1 89 ? 7.197 -4.873 -15.794 1.00 82.69 89 LEU A N 1
ATOM 669 C CA . LEU A 1 89 ? 5.978 -4.076 -15.711 1.00 82.69 89 LEU A CA 1
ATOM 670 C C . LEU A 1 89 ? 4.881 -4.860 -14.969 1.00 82.69 89 LEU A C 1
ATOM 672 O O . LEU A 1 89 ? 4.284 -4.335 -14.027 1.00 82.69 89 LEU A O 1
ATOM 676 N N . VAL A 1 90 ? 4.720 -6.146 -15.299 1.00 85.25 90 VAL A N 1
ATOM 677 C CA . VAL A 1 90 ? 3.826 -7.088 -14.606 1.00 85.25 90 VAL A CA 1
ATOM 678 C C . VAL A 1 90 ? 4.281 -7.327 -13.167 1.00 85.25 90 VAL A C 1
ATOM 680 O O . VAL A 1 90 ? 3.476 -7.195 -12.249 1.00 85.25 90 VAL A O 1
ATOM 683 N N . PHE A 1 91 ? 5.571 -7.593 -12.935 1.00 84.94 91 PHE A N 1
ATOM 684 C CA . PHE A 1 91 ? 6.117 -7.779 -11.587 1.00 84.94 91 PHE A CA 1
ATOM 685 C C . PHE A 1 91 ? 5.847 -6.562 -10.699 1.00 84.94 91 PHE A C 1
ATOM 687 O O . PHE A 1 91 ? 5.373 -6.695 -9.573 1.00 84.94 91 PHE A O 1
ATOM 694 N N . SER A 1 92 ? 6.085 -5.360 -11.228 1.00 83.81 92 SER A N 1
ATOM 695 C CA . SER A 1 92 ? 5.843 -4.122 -10.484 1.00 83.81 92 SER A CA 1
ATOM 696 C C . SER A 1 92 ? 4.360 -3.932 -10.172 1.00 83.81 92 SER A C 1
ATOM 698 O O . SER A 1 92 ? 4.016 -3.569 -9.052 1.00 83.81 92 SER A O 1
ATOM 700 N N . PHE A 1 93 ? 3.472 -4.206 -11.128 1.00 86.31 93 PHE A N 1
ATOM 701 C CA . PHE A 1 93 ? 2.032 -4.140 -10.894 1.00 86.31 93 PHE A CA 1
ATOM 702 C C . PHE A 1 93 ? 1.586 -5.113 -9.796 1.00 86.31 93 PHE A C 1
ATOM 704 O O . PHE A 1 93 ? 0.866 -4.727 -8.873 1.00 86.31 93 PHE A O 1
ATOM 711 N N . ILE A 1 94 ? 2.055 -6.361 -9.862 1.00 88.81 94 ILE A N 1
ATOM 712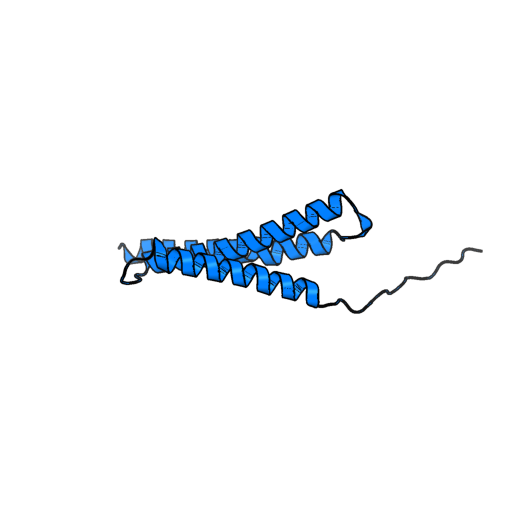 C CA . ILE A 1 94 ? 1.703 -7.392 -8.887 1.00 88.81 94 ILE A CA 1
ATOM 713 C C . ILE A 1 94 ? 2.177 -6.981 -7.491 1.00 88.81 94 ILE A C 1
ATOM 715 O O . ILE A 1 94 ? 1.381 -6.962 -6.556 1.00 88.81 94 ILE A O 1
ATOM 719 N N . VAL A 1 95 ? 3.448 -6.605 -7.350 1.00 88.44 95 VAL A N 1
ATOM 720 C CA . VAL A 1 95 ? 4.053 -6.298 -6.046 1.00 88.44 95 VAL A CA 1
ATOM 721 C C . VAL A 1 95 ? 3.504 -5.007 -5.441 1.00 88.44 95 VAL A C 1
ATOM 723 O O . VAL A 1 95 ? 3.247 -4.966 -4.241 1.00 88.44 95 VAL A O 1
ATOM 726 N N . PHE A 1 96 ? 3.313 -3.954 -6.241 1.00 88.38 96 PHE A N 1
ATOM 727 C CA . PHE A 1 96 ? 2.988 -2.625 -5.711 1.00 88.38 96 PHE A CA 1
ATOM 728 C C . PHE A 1 96 ? 1.499 -2.269 -5.730 1.00 88.38 96 PHE A C 1
ATOM 730 O O . PHE A 1 96 ? 1.106 -1.334 -5.038 1.00 88.38 96 PHE A O 1
ATOM 737 N N . ALA A 1 97 ? 0.666 -2.986 -6.487 1.00 89.06 97 ALA A N 1
ATOM 738 C CA . ALA A 1 97 ? -0.772 -2.726 -6.547 1.00 89.06 97 ALA A CA 1
ATOM 739 C C . ALA A 1 97 ? -1.599 -3.964 -6.182 1.00 89.06 97 ALA A C 1
ATOM 741 O O . ALA A 1 97 ? -2.416 -3.897 -5.264 1.00 89.06 97 ALA A O 1
ATOM 742 N N . ALA A 1 98 ? -1.366 -5.103 -6.841 1.00 89.44 98 ALA A N 1
ATOM 743 C CA . ALA A 1 98 ? -2.215 -6.281 -6.654 1.00 89.44 98 ALA A CA 1
ATOM 744 C C . ALA A 1 98 ? -2.050 -6.930 -5.268 1.00 89.44 98 ALA A C 1
ATOM 746 O O . ALA A 1 98 ? -3.047 -7.251 -4.628 1.00 89.44 98 ALA A O 1
ATOM 747 N N . MET A 1 99 ? -0.817 -7.097 -4.777 1.00 92.12 99 MET A N 1
ATOM 748 C CA . MET A 1 99 ? -0.547 -7.685 -3.458 1.00 92.12 99 MET A CA 1
ATOM 749 C C . MET A 1 99 ? -1.103 -6.827 -2.305 1.00 92.12 99 MET A C 1
ATOM 751 O O . MET A 1 99 ? -1.844 -7.368 -1.487 1.00 92.12 99 MET A O 1
ATOM 755 N N . PRO A 1 100 ? -0.852 -5.504 -2.236 1.00 89.88 100 PRO A N 1
ATOM 756 C CA . PRO A 1 100 ? -1.462 -4.639 -1.223 1.00 89.88 100 PRO A CA 1
ATOM 757 C C . PRO A 1 100 ? -2.991 -4.630 -1.289 1.00 89.88 100 PRO A C 1
ATOM 759 O O . PRO A 1 100 ? -3.651 -4.603 -0.253 1.00 89.88 100 PRO A O 1
ATOM 762 N N . PHE A 1 101 ? -3.562 -4.696 -2.495 1.00 90.44 101 PHE A N 1
A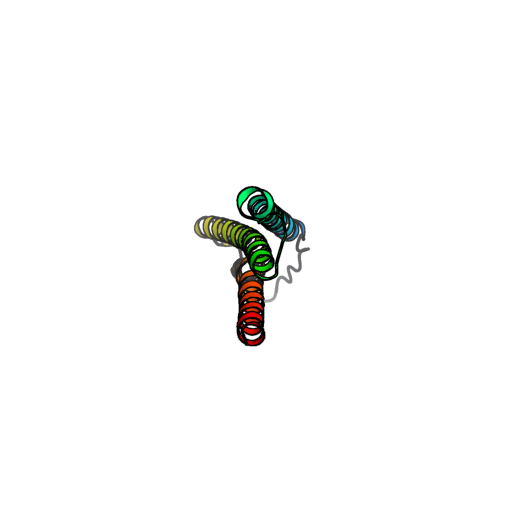TOM 763 C CA . PHE A 1 101 ? -5.004 -4.831 -2.670 1.00 90.44 101 PHE A CA 1
ATOM 764 C C . PHE A 1 101 ? -5.523 -6.172 -2.139 1.00 90.44 101 PHE A C 1
ATOM 766 O O . PHE A 1 101 ? -6.512 -6.198 -1.414 1.00 90.44 101 PHE A O 1
ATOM 773 N N . ALA A 1 102 ? -4.840 -7.283 -2.423 1.00 92.06 102 ALA A N 1
ATOM 774 C CA . ALA A 1 102 ? -5.193 -8.589 -1.873 1.00 92.06 102 ALA A CA 1
ATOM 775 C C . ALA A 1 102 ? -5.122 -8.589 -0.337 1.00 92.06 102 ALA A C 1
ATOM 777 O O . ALA A 1 102 ? -6.043 -9.071 0.318 1.00 92.06 102 ALA A O 1
ATOM 778 N N . VAL A 1 103 ? -4.082 -7.979 0.243 1.00 93.75 103 VAL A N 1
ATOM 779 C CA . VAL A 1 103 ? -3.973 -7.775 1.696 1.00 93.75 103 VAL A CA 1
ATOM 780 C C . VAL A 1 103 ? -5.157 -6.962 2.215 1.00 93.75 103 VAL A C 1
ATOM 782 O O . VAL A 1 103 ? -5.759 -7.349 3.213 1.00 93.75 103 VAL A O 1
ATOM 785 N N . LEU A 1 104 ? -5.544 -5.883 1.5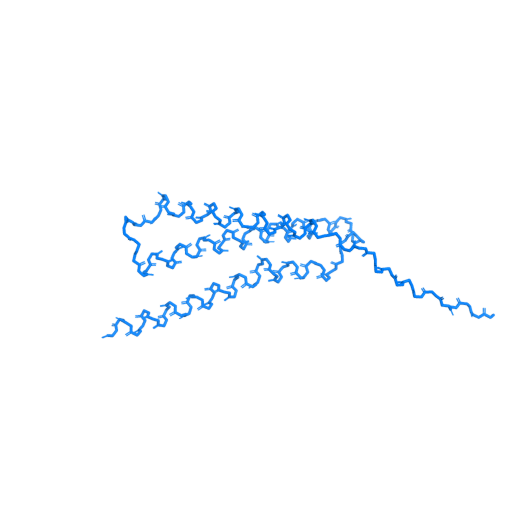30 1.00 91.38 104 LEU A N 1
ATOM 786 C CA . LEU A 1 104 ? -6.702 -5.075 1.908 1.00 91.38 104 LEU A CA 1
ATOM 787 C C . LEU A 1 104 ? -8.001 -5.894 1.898 1.00 91.38 104 LEU A C 1
ATOM 789 O O . LEU A 1 104 ? -8.789 -5.790 2.835 1.00 91.38 104 LEU A O 1
ATOM 793 N N . VAL A 1 105 ? -8.210 -6.730 0.877 1.00 92.62 105 VAL A N 1
ATOM 794 C CA . VAL A 1 105 ? -9.373 -7.625 0.785 1.00 92.62 105 VAL A CA 1
ATOM 795 C C . VAL A 1 105 ? -9.379 -8.632 1.932 1.00 92.62 105 VAL A C 1
ATOM 797 O O . VAL A 1 105 ? -10.412 -8.807 2.570 1.00 92.62 105 VAL A O 1
ATOM 800 N N . VAL A 1 106 ? -8.239 -9.260 2.237 1.00 93.75 106 VAL A N 1
ATOM 801 C CA . VAL A 1 106 ? -8.123 -10.222 3.346 1.00 93.75 106 VAL A CA 1
ATOM 802 C C . VAL A 1 106 ? -8.398 -9.544 4.686 1.00 93.75 106 VAL A C 1
ATOM 804 O O . VAL A 1 106 ? -9.209 -10.039 5.465 1.00 93.75 106 VAL A O 1
ATOM 807 N N . VAL A 1 107 ? -7.781 -8.389 4.946 1.00 90.06 107 VAL A N 1
ATOM 808 C CA . VAL A 1 107 ? -8.023 -7.615 6.171 1.00 90.06 107 VAL A CA 1
ATOM 809 C C . VAL A 1 107 ? -9.491 -7.198 6.265 1.00 90.06 107 VAL A C 1
ATOM 811 O O . VAL A 1 107 ? -10.089 -7.329 7.329 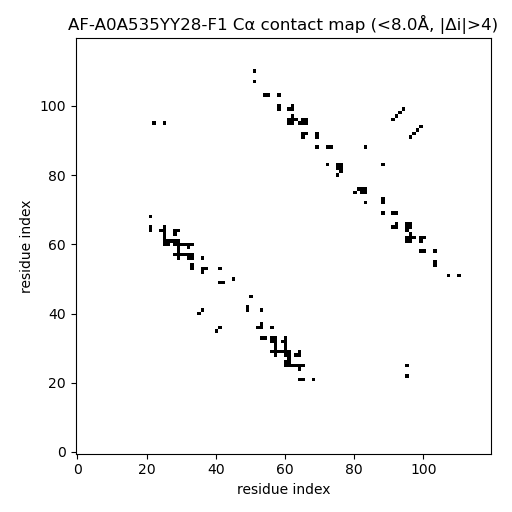1.00 90.06 107 VAL A O 1
ATOM 814 N N . GLY A 1 108 ? -10.095 -6.757 5.159 1.00 88.25 108 GLY A N 1
ATOM 815 C CA . GLY A 1 108 ? -11.514 -6.409 5.094 1.00 88.25 108 GLY A CA 1
ATOM 816 C C . GLY A 1 108 ? -12.433 -7.598 5.356 1.00 88.25 108 GLY A C 1
ATOM 817 O O . GLY A 1 108 ? -13.400 -7.465 6.100 1.00 88.25 108 GLY A O 1
ATOM 818 N N . ALA A 1 109 ? -12.111 -8.773 4.815 1.00 90.88 109 ALA A N 1
ATOM 819 C CA . ALA A 1 109 ? -12.866 -9.999 5.046 1.00 90.88 109 ALA A CA 1
ATOM 820 C C . ALA A 1 109 ? -12.782 -10.454 6.509 1.00 90.88 109 ALA A C 1
ATOM 822 O O . ALA A 1 109 ? -13.805 -10.774 7.110 1.00 90.88 109 ALA A O 1
ATOM 823 N N . VAL A 1 110 ? -11.584 -10.432 7.104 1.00 89.56 110 VAL A N 1
ATOM 824 C CA . VAL A 1 110 ? -11.382 -10.752 8.527 1.00 89.56 110 VAL A CA 1
ATOM 825 C C . VAL A 1 110 ? -12.124 -9.756 9.414 1.00 89.56 110 VAL A C 1
ATOM 827 O O . VAL A 1 110 ? -12.797 -10.161 10.358 1.00 89.56 110 VAL A O 1
ATOM 830 N N . TRP A 1 111 ? -12.049 -8.463 9.093 1.00 87.25 111 TRP A N 1
ATOM 831 C CA . TRP A 1 111 ? -12.769 -7.419 9.818 1.00 87.25 111 TRP A CA 1
ATOM 832 C C . TRP A 1 111 ? -14.287 -7.614 9.736 1.00 87.25 111 TRP A C 1
ATOM 834 O O . TRP A 1 111 ? -14.965 -7.570 10.760 1.00 87.25 111 TRP A O 1
ATOM 844 N N . LEU A 1 112 ? -14.816 -7.898 8.543 1.00 86.94 112 LEU A N 1
ATOM 845 C CA . LEU A 1 112 ? -16.239 -8.153 8.333 1.00 86.94 112 LEU A CA 1
ATOM 846 C C . LEU A 1 112 ? -16.699 -9.397 9.101 1.00 86.94 112 LEU A C 1
ATOM 848 O O . LEU A 1 112 ? -17.747 -9.371 9.740 1.00 86.94 112 LEU A O 1
ATOM 852 N N . LEU A 1 113 ? -15.906 -10.470 9.083 1.00 88.75 113 LEU A N 1
ATOM 853 C CA . LEU A 1 113 ? -16.196 -11.691 9.830 1.00 88.75 113 LEU A CA 1
ATOM 854 C C . LEU A 1 113 ? -16.215 -11.429 11.342 1.00 88.75 113 LEU A C 1
ATOM 856 O O . LEU A 1 113 ? -17.149 -11.848 12.021 1.00 88.75 113 LEU A O 1
ATOM 860 N N . ALA A 1 114 ? -15.223 -10.701 11.860 1.00 84.38 114 ALA A N 1
ATOM 861 C CA . ALA A 1 114 ? -15.167 -10.309 13.265 1.00 84.38 114 ALA A CA 1
ATOM 862 C C . ALA A 1 114 ? -16.372 -9.446 13.660 1.00 84.38 114 ALA A C 1
ATOM 864 O O . ALA A 1 114 ? -16.949 -9.655 14.724 1.00 84.38 114 ALA A O 1
ATOM 865 N N . PHE A 1 115 ? -16.791 -8.525 12.789 1.00 82.94 115 PHE A N 1
ATOM 866 C CA . PHE A 1 115 ? -17.987 -7.718 12.999 1.00 82.94 115 PHE A CA 1
ATOM 867 C C . PHE A 1 115 ? -19.253 -8.581 13.043 1.00 82.94 115 PHE A C 1
ATOM 869 O O . PHE A 1 115 ? -20.050 -8.432 13.958 1.00 82.94 115 PHE A O 1
ATOM 876 N N . ILE A 1 116 ? -19.424 -9.525 12.113 1.00 87.25 116 ILE A N 1
ATOM 877 C CA . ILE A 1 116 ? -20.594 -10.420 12.078 1.00 87.25 116 ILE A CA 1
ATOM 878 C C . ILE A 1 116 ? -20.649 -11.333 13.311 1.00 87.25 116 ILE A C 1
ATOM 880 O O . ILE A 1 116 ? -21.735 -11.588 13.829 1.00 87.25 116 ILE A O 1
ATOM 884 N N . ILE A 1 117 ? -19.501 -11.837 13.773 1.00 86.81 117 ILE A N 1
ATOM 885 C CA . ILE A 1 117 ? -19.422 -12.698 14.961 1.00 86.81 117 ILE A CA 1
ATOM 886 C C . ILE A 1 117 ? -19.650 -11.887 16.240 1.00 86.81 117 ILE A C 1
ATOM 888 O O . ILE A 1 117 ? -20.395 -12.340 17.096 1.00 86.81 117 ILE A O 1
ATOM 892 N N . GLY A 1 118 ? -19.029 -10.711 16.372 1.00 70.25 118 GLY A N 1
ATOM 893 C CA . GLY A 1 118 ? -19.130 -9.859 17.563 1.00 70.25 118 GLY A CA 1
ATOM 894 C C . GLY A 1 118 ? -20.387 -8.985 17.631 1.00 70.25 118 GLY A C 1
ATOM 895 O O . GLY A 1 118 ? -20.644 -8.378 18.664 1.00 70.25 118 GLY A O 1
ATOM 896 N N . ALA A 1 119 ? -21.156 -8.891 16.544 1.00 59.34 119 ALA A N 1
ATOM 897 C CA . ALA A 1 119 ? -22.495 -8.300 16.529 1.00 59.34 119 ALA A CA 1
ATOM 898 C C . ALA A 1 119 ? -23.591 -9.293 16.967 1.00 59.34 119 ALA A C 1
ATOM 900 O O . ALA A 1 119 ? -24.764 -8.919 17.004 1.00 59.34 119 ALA A O 1
ATOM 901 N N . ARG A 1 120 ? -23.221 -10.546 17.261 1.00 46.28 120 ARG A N 1
ATOM 902 C CA . ARG A 1 120 ? -24.051 -11.510 17.991 1.00 46.28 120 ARG A CA 1
ATOM 903 C C . ARG A 1 120 ? -23.693 -11.475 19.468 1.00 46.28 120 ARG A C 1
ATOM 905 O O . ARG A 1 120 ? -24.630 -11.664 20.269 1.00 46.28 120 ARG A O 1
#

pLDDT: mean 81.82, std 13.84, range [43.84, 94.75]